Protein AF-A0A528WV04-F1 (afdb_monomer)

Foldseek 3Di:
DVVVVVLVVQLVVVVCLVDVPDPDPVVNVVSVVVSNVVVVCVVVVPD

Radius of gyration: 11.61 Å; Cα contacts (8 Å, |Δi|>4): 16; chains: 1; bounding box: 29×16×30 Å

Sequence (47 aa):
RWVVERTFGWMTRWRRLVRDYEQRIDVSQAMILVAMGGNLIRRNAHP

Mean predicted aligned error: 5.48 Å

Secondary structure (DSSP, 8-state):
-HHHHHHHHHHTT-HHHHTT--S-HHHHHHHHHHHHHHHHHHHHH--

Solvent-accessible surface area (backbone atoms only — not comparable to full-atom values): 2886 Å² total; per-residue (Å²): 126,61,70,62,56,50,54,52,61,61,41,57,73,41,62,68,75,72,45,81,78,65,93,46,66,71,57,55,52,52,49,52,52,50,48,53,51,55,51,51,49,55,49,70,78,53,119

pLDDT: mean 81.51, std 7.43, range [61.53, 91.38]

Structure (mmCIF, N/CA/C/O backbone):
data_AF-A0A528WV04-F1
#
_entry.id   AF-A0A528WV04-F1
#
loop_
_atom_site.group_PDB
_atom_site.id
_atom_site.type_symbol
_atom_site.label_atom_id
_atom_site.label_alt_id
_atom_site.label_comp_id
_atom_site.label_asym_id
_atom_site.label_entity_id
_atom_site.label_seq_id
_atom_site.pdbx_PDB_ins_code
_atom_site.Cartn_x
_atom_site.Cartn_y
_atom_site.Cartn_z
_atom_site.occupancy
_atom_site.B_iso_or_equiv
_atom_site.auth_seq_id
_atom_site.auth_comp_id
_atom_site.auth_asym_id
_atom_site.auth_atom_id
_atom_site.pdbx_PDB_model_num
ATOM 1 N N . ARG A 1 1 ? 16.431 -6.472 0.373 1.00 73.25 1 ARG A N 1
ATOM 2 C CA . ARG A 1 1 ? 16.069 -5.367 1.297 1.00 73.25 1 ARG A CA 1
ATOM 3 C C . ARG A 1 1 ? 15.495 -4.124 0.597 1.00 73.25 1 ARG A C 1
ATOM 5 O O . ARG A 1 1 ? 14.729 -3.427 1.229 1.00 73.25 1 ARG A O 1
ATOM 12 N N . TRP A 1 2 ? 15.749 -3.893 -0.700 1.00 87.12 2 TRP A N 1
ATOM 13 C CA . TRP A 1 2 ? 15.332 -2.651 -1.379 1.00 87.12 2 TRP A CA 1
ATOM 14 C C . TRP A 1 2 ? 13.944 -2.679 -2.049 1.00 87.12 2 TRP A C 1
ATOM 16 O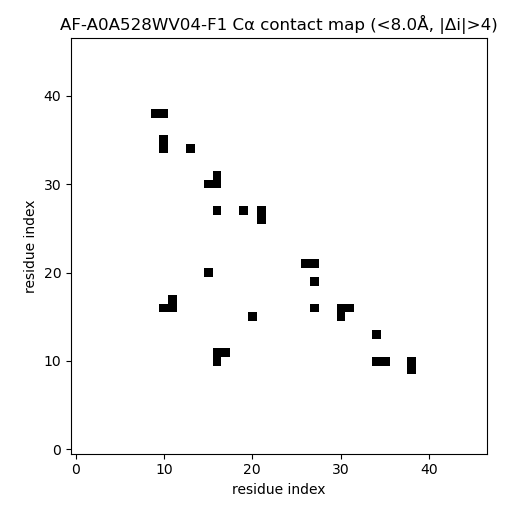 O . TRP A 1 2 ? 13.249 -1.672 -2.098 1.00 87.12 2 TRP A O 1
ATOM 26 N N . VAL A 1 3 ? 13.502 -3.839 -2.552 1.00 83.50 3 VAL A N 1
ATOM 27 C CA . VAL A 1 3 ? 12.211 -3.966 -3.267 1.00 83.50 3 VAL A CA 1
ATOM 28 C C . VAL A 1 3 ? 11.021 -3.648 -2.360 1.00 83.50 3 VAL A C 1
ATOM 30 O O . VAL A 1 3 ? 10.072 -2.992 -2.786 1.00 83.50 3 VAL A O 1
ATOM 33 N N . VAL A 1 4 ? 11.095 -4.076 -1.099 1.00 85.12 4 VAL A N 1
ATOM 34 C CA . VAL A 1 4 ? 10.045 -3.853 -0.100 1.00 85.12 4 VAL A CA 1
ATOM 35 C C . VAL A 1 4 ? 9.954 -2.365 0.243 1.00 85.12 4 VAL A C 1
ATOM 37 O O . VAL A 1 4 ? 8.901 -1.767 0.050 1.00 85.12 4 VAL A O 1
ATOM 40 N N . GLU A 1 5 ? 11.069 -1.736 0.624 1.00 87.69 5 GLU A N 1
ATOM 41 C CA . GLU A 1 5 ? 11.150 -0.290 0.900 1.00 87.69 5 GLU A CA 1
ATOM 42 C C . GLU A 1 5 ? 10.673 0.549 -0.291 1.00 87.69 5 GLU A C 1
ATOM 44 O O . GLU A 1 5 ? 9.920 1.508 -0.126 1.00 87.69 5 GLU A O 1
ATOM 49 N N . ARG A 1 6 ? 11.037 0.144 -1.514 1.00 83.38 6 ARG A N 1
ATOM 50 C CA . ARG A 1 6 ? 10.573 0.798 -2.736 1.00 83.38 6 ARG A CA 1
ATOM 51 C C . ARG A 1 6 ? 9.066 0.645 -2.897 1.00 83.38 6 ARG A C 1
ATOM 53 O O . ARG A 1 6 ? 8.397 1.620 -3.183 1.00 83.38 6 ARG A O 1
ATOM 60 N N . THR A 1 7 ? 8.497 -0.528 -2.651 1.00 82.38 7 THR A N 1
ATOM 61 C CA . THR A 1 7 ? 7.040 -0.719 -2.743 1.00 82.38 7 THR A CA 1
ATOM 62 C C . THR A 1 7 ? 6.294 0.180 -1.750 1.00 82.38 7 THR A C 1
ATOM 64 O O . THR A 1 7 ? 5.341 0.855 -2.140 1.00 82.38 7 THR A O 1
ATOM 67 N N . PHE A 1 8 ? 6.785 0.290 -0.512 1.00 80.94 8 PHE A N 1
ATOM 68 C CA . PHE A 1 8 ? 6.235 1.205 0.494 1.00 80.94 8 PHE A CA 1
ATOM 69 C C . PHE A 1 8 ? 6.394 2.683 0.113 1.00 80.94 8 PHE A C 1
ATOM 71 O O . PHE A 1 8 ? 5.431 3.441 0.208 1.00 80.94 8 PHE A O 1
ATOM 78 N N . GLY A 1 9 ? 7.544 3.089 -0.431 1.00 86.56 9 GLY A N 1
ATOM 79 C CA . GLY A 1 9 ? 7.749 4.462 -0.905 1.00 86.56 9 GLY A CA 1
ATOM 80 C C . GLY A 1 9 ? 6.779 4.880 -2.020 1.00 86.56 9 GLY A C 1
ATOM 81 O O . GLY A 1 9 ? 6.423 6.051 -2.133 1.00 86.56 9 GLY A O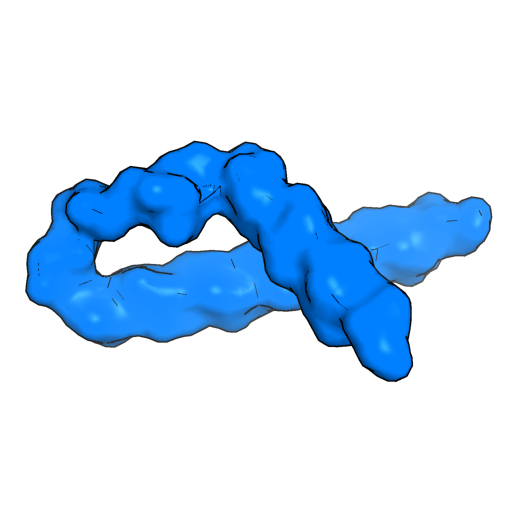 1
ATOM 82 N N . TRP A 1 10 ? 6.300 3.932 -2.832 1.00 83.81 10 TRP A N 1
ATOM 83 C CA . TRP A 1 10 ? 5.346 4.207 -3.914 1.00 83.81 10 TRP A CA 1
ATOM 84 C C . TRP A 1 10 ? 3.911 4.295 -3.386 1.00 83.81 10 TRP A C 1
ATOM 86 O O . TRP A 1 10 ? 3.094 5.032 -3.948 1.00 83.81 10 TRP A O 1
ATOM 96 N N . MET A 1 11 ? 3.628 3.607 -2.277 1.00 82.00 11 MET A N 1
ATOM 97 C CA . MET A 1 11 ? 2.364 3.704 -1.550 1.00 82.00 11 MET A CA 1
ATOM 98 C C . MET A 1 11 ? 2.205 5.049 -0.824 1.00 82.00 11 MET A C 1
ATOM 100 O O . MET A 1 11 ? 1.096 5.572 -0.790 1.00 82.00 11 MET A O 1
ATOM 104 N N . THR A 1 12 ? 3.291 5.700 -0.388 1.00 81.38 12 T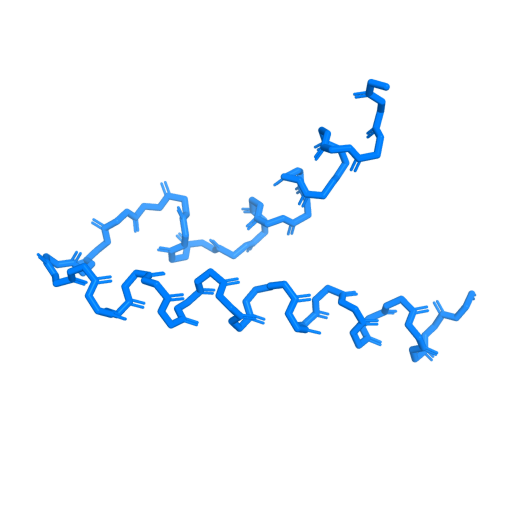HR A N 1
ATOM 105 C CA . THR A 1 12 ? 3.258 7.046 0.229 1.00 81.38 12 THR A CA 1
ATOM 106 C C . THR A 1 12 ? 2.655 8.138 -0.673 1.00 81.38 12 THR A C 1
ATOM 108 O O . THR A 1 12 ? 2.158 9.150 -0.180 1.00 81.38 12 THR A O 1
ATOM 111 N N . ARG A 1 13 ? 2.618 7.953 -2.004 1.00 78.25 13 ARG A N 1
ATOM 112 C CA . ARG A 1 13 ? 1.941 8.896 -2.922 1.00 78.25 13 ARG A CA 1
ATOM 113 C C . ARG A 1 13 ? 0.415 8.907 -2.736 1.00 78.25 13 ARG A C 1
ATOM 115 O O . ARG A 1 13 ? -0.245 9.889 -3.082 1.00 78.25 13 ARG A O 1
ATOM 122 N N . TRP A 1 14 ? -0.155 7.838 -2.187 1.00 80.38 14 TRP A N 1
ATOM 123 C CA . TRP A 1 14 ? -1.579 7.734 -1.899 1.00 80.38 14 TRP A CA 1
ATOM 124 C C . TRP A 1 14 ? -1.880 8.429 -0.569 1.00 80.38 14 TRP A C 1
ATOM 126 O O . TRP A 1 14 ? -1.804 7.826 0.496 1.00 80.38 14 TRP A O 1
ATOM 136 N N . ARG A 1 15 ? -2.247 9.718 -0.627 1.00 76.19 15 ARG A N 1
ATOM 137 C CA . ARG A 1 15 ? -2.493 10.560 0.566 1.00 76.19 15 ARG A CA 1
ATOM 138 C C . ARG A 1 15 ? -3.475 9.966 1.582 1.00 76.19 15 ARG A C 1
ATOM 140 O O . ARG A 1 15 ? -3.345 10.259 2.763 1.00 76.19 15 ARG A O 1
ATOM 147 N N . ARG A 1 16 ? -4.440 9.156 1.135 1.00 74.12 16 ARG A N 1
ATOM 148 C CA . ARG A 1 16 ? -5.400 8.489 2.027 1.00 74.12 16 ARG A CA 1
ATOM 149 C C . ARG A 1 16 ? -4.815 7.288 2.785 1.00 74.12 16 ARG A C 1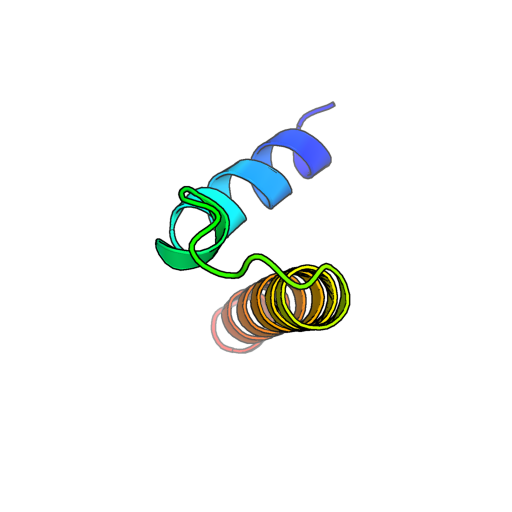
ATOM 151 O O . ARG A 1 16 ? -5.379 6.896 3.787 1.00 74.12 16 ARG A O 1
ATOM 158 N N . LEU A 1 17 ? -3.697 6.731 2.315 1.00 73.81 17 LEU A N 1
ATOM 159 C CA . LEU A 1 17 ? -2.960 5.664 2.998 1.00 73.81 17 LEU A CA 1
ATOM 160 C C . LEU A 1 17 ? -1.985 6.219 4.048 1.00 73.81 17 LEU A C 1
ATOM 162 O O . LEU A 1 17 ? -1.636 5.540 5.000 1.00 73.81 17 LEU A O 1
ATOM 166 N N . VAL A 1 18 ? -1.509 7.452 3.843 1.00 72.75 18 VAL A N 1
ATOM 167 C CA . VAL A 1 18 ? -0.574 8.141 4.755 1.00 72.75 18 VAL A CA 1
ATOM 168 C C . VAL A 1 18 ? -1.287 8.696 5.984 1.00 72.75 18 VAL A C 1
ATOM 170 O O . VAL A 1 18 ? -0.678 8.870 7.036 1.00 72.75 18 VAL A O 1
ATOM 173 N N . ARG A 1 19 ? -2.571 9.023 5.846 1.00 70.44 19 ARG A N 1
ATOM 174 C CA . ARG A 1 19 ? -3.385 9.554 6.930 1.00 70.44 19 ARG A CA 1
ATOM 175 C C . ARG A 1 19 ? -4.653 8.721 6.979 1.00 70.44 19 ARG A C 1
ATOM 177 O O . ARG A 1 19 ? -5.487 8.867 6.091 1.00 70.44 19 ARG A O 1
ATOM 184 N N . ASP A 1 20 ? -4.750 7.840 7.971 1.00 68.19 20 ASP A N 1
ATOM 185 C CA . ASP A 1 20 ? -5.934 7.018 8.216 1.00 68.19 20 ASP A CA 1
ATOM 186 C C . ASP A 1 20 ? -7.119 7.931 8.543 1.00 68.19 20 ASP A C 1
ATOM 188 O O . ASP A 1 20 ? -7.307 8.389 9.669 1.00 68.19 20 ASP A O 1
ATOM 192 N N . TYR A 1 21 ? -7.883 8.269 7.509 1.00 66.06 21 TYR A N 1
ATOM 193 C CA . TYR A 1 21 ? -9.130 9.015 7.649 1.00 66.06 21 TYR A CA 1
ATOM 194 C C . TYR A 1 21 ? -10.315 8.086 7.902 1.00 66.06 21 TYR A C 1
ATOM 196 O O . TYR A 1 21 ? -11.327 8.513 8.455 1.00 66.06 21 TYR A O 1
ATOM 204 N N . GLU A 1 22 ? -10.210 6.825 7.489 1.00 68.00 22 GLU A N 1
ATOM 205 C CA . GLU A 1 22 ? -11.248 5.829 7.693 1.00 68.00 22 GLU A CA 1
ATOM 206 C C . GLU A 1 22 ? -11.065 5.135 9.043 1.00 68.00 22 GLU A C 1
ATOM 208 O O . GLU A 1 22 ? -10.078 4.454 9.286 1.00 68.00 22 GLU A O 1
ATOM 213 N N . GLN A 1 23 ? -12.063 5.259 9.923 1.00 70.25 23 GLN A N 1
ATOM 214 C CA . GLN A 1 23 ? -12.107 4.500 11.181 1.00 70.25 23 GLN A CA 1
ATOM 215 C C . GLN A 1 23 ? -12.356 2.995 10.969 1.00 70.25 23 GLN A C 1
ATOM 217 O O . GLN A 1 23 ? -12.276 2.219 11.919 1.00 70.25 23 GLN A O 1
ATOM 222 N N . ARG A 1 24 ? -12.712 2.575 9.747 1.00 78.94 24 ARG A N 1
ATOM 223 C CA . ARG A 1 24 ? -13.061 1.189 9.419 1.00 78.94 24 ARG A CA 1
ATOM 224 C C . ARG A 1 24 ? -11.899 0.488 8.730 1.00 78.94 24 ARG A C 1
ATOM 226 O O . ARG A 1 24 ? -11.504 0.866 7.629 1.00 78.94 24 ARG A O 1
ATOM 233 N N . ILE A 1 25 ? -11.449 -0.597 9.354 1.00 80.50 25 ILE A N 1
ATOM 234 C CA . ILE A 1 25 ? -10.351 -1.453 8.884 1.00 80.50 25 ILE A CA 1
ATOM 235 C C . ILE A 1 25 ? -10.638 -2.018 7.484 1.00 80.50 25 ILE A C 1
ATOM 237 O O . ILE A 1 25 ? -9.725 -2.100 6.665 1.00 80.50 25 ILE A O 1
ATOM 241 N N . ASP A 1 26 ? -11.903 -2.325 7.177 1.00 84.69 26 ASP A N 1
ATOM 242 C CA . ASP A 1 26 ? -12.319 -2.853 5.869 1.00 84.69 26 ASP A CA 1
ATOM 243 C C . ASP A 1 26 ? -11.933 -1.913 4.718 1.00 84.69 26 ASP A C 1
ATOM 245 O O . ASP A 1 26 ? -11.487 -2.343 3.652 1.00 84.69 26 ASP A O 1
ATOM 249 N N . VAL A 1 27 ? -12.073 -0.604 4.948 1.00 82.75 27 VAL A N 1
ATOM 250 C CA . VAL A 1 27 ? -11.810 0.410 3.928 1.00 82.75 27 VAL A CA 1
ATOM 251 C C . VAL A 1 27 ? -10.311 0.659 3.795 1.00 82.75 27 VAL A C 1
ATOM 253 O O . VAL A 1 27 ? -9.801 0.713 2.675 1.00 82.75 27 VAL A O 1
ATOM 256 N N . SER A 1 28 ? -9.581 0.675 4.915 1.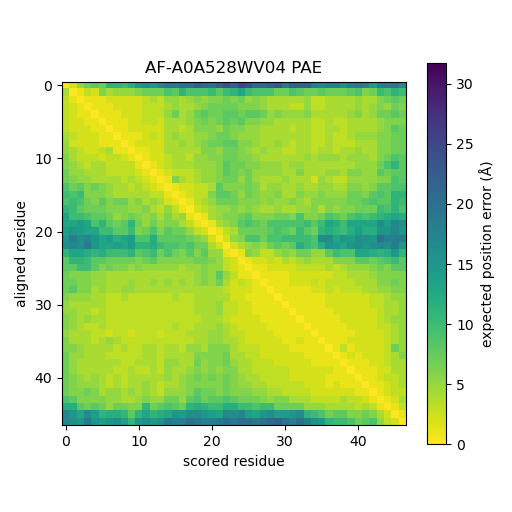00 81.31 28 SER A N 1
ATOM 257 C CA . SER A 1 28 ? -8.115 0.716 4.906 1.00 81.31 28 SER A CA 1
ATOM 258 C C . SER A 1 28 ? -7.525 -0.485 4.156 1.00 81.31 28 SER A C 1
ATOM 260 O O . SER A 1 28 ? -6.641 -0.311 3.317 1.00 81.31 28 SER A O 1
ATOM 262 N N . GLN A 1 29 ? -8.054 -1.698 4.364 1.00 86.19 29 GLN A N 1
ATOM 263 C CA . GLN A 1 29 ? -7.631 -2.888 3.617 1.00 86.19 29 GLN A CA 1
ATOM 264 C C . GLN A 1 29 ? -7.913 -2.761 2.117 1.00 86.19 29 GLN A C 1
ATOM 266 O O . GLN A 1 29 ? -7.024 -3.032 1.303 1.00 86.19 29 GLN A O 1
ATOM 271 N N . ALA A 1 30 ? -9.112 -2.312 1.737 1.00 88.94 30 ALA A N 1
ATOM 272 C CA . ALA A 1 30 ? -9.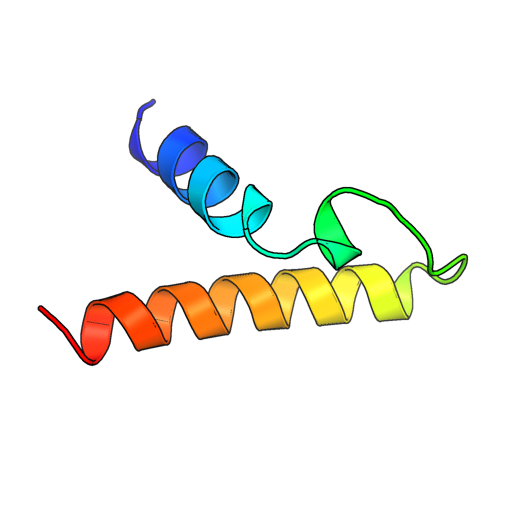451 -2.087 0.335 1.00 88.94 30 ALA A CA 1
ATOM 273 C C . ALA A 1 30 ? -8.506 -1.063 -0.318 1.00 88.94 30 ALA A C 1
ATOM 275 O O . ALA A 1 30 ? -8.037 -1.268 -1.438 1.00 88.94 30 ALA A O 1
ATOM 276 N N . MET A 1 31 ? -8.152 0.008 0.393 1.00 87.12 31 MET A N 1
ATOM 277 C CA . MET A 1 31 ? -7.251 1.037 -0.121 1.00 87.12 31 MET A CA 1
ATOM 278 C C . MET A 1 31 ? -5.796 0.588 -0.240 1.00 87.12 31 MET A C 1
ATOM 280 O O . MET A 1 31 ? -5.138 0.984 -1.205 1.00 87.12 31 MET A O 1
ATOM 284 N N . ILE A 1 32 ? -5.311 -0.298 0.635 1.00 87.06 32 ILE A N 1
ATOM 285 C CA . ILE A 1 32 ? -4.005 -0.953 0.457 1.00 87.06 32 ILE A CA 1
ATOM 286 C C . ILE A 1 32 ? -4.002 -1.786 -0.837 1.00 87.06 32 ILE A C 1
ATOM 288 O O . ILE A 1 32 ? -3.082 -1.664 -1.649 1.00 87.06 32 ILE A O 1
ATOM 292 N N . LEU A 1 33 ? -5.045 -2.590 -1.074 1.00 89.62 33 LEU A N 1
ATOM 293 C CA . LEU A 1 33 ? -5.164 -3.415 -2.284 1.00 89.62 33 LEU A CA 1
ATOM 294 C C . LEU A 1 33 ? -5.214 -2.560 -3.560 1.00 89.62 33 LEU A C 1
ATOM 296 O O . LEU A 1 33 ? -4.499 -2.843 -4.524 1.00 89.62 33 LEU A O 1
ATOM 300 N N . VAL A 1 34 ? -5.991 -1.473 -3.548 1.00 89.94 34 VAL A N 1
ATOM 301 C CA . VAL A 1 34 ? -6.065 -0.515 -4.663 1.00 89.94 34 VAL A CA 1
ATOM 302 C C . VAL A 1 34 ? -4.711 0.155 -4.912 1.00 89.94 34 VAL A C 1
ATOM 304 O O . VAL A 1 34 ? -4.285 0.261 -6.064 1.00 89.94 34 VAL A O 1
ATOM 307 N N . ALA A 1 35 ? -3.998 0.565 -3.859 1.00 88.81 35 ALA A N 1
ATOM 308 C CA . ALA A 1 35 ? -2.682 1.186 -3.988 1.00 88.81 35 ALA A CA 1
ATOM 309 C C . ALA A 1 35 ? -1.646 0.228 -4.604 1.00 88.81 35 ALA A C 1
ATOM 311 O O . ALA A 1 35 ? -0.868 0.638 -5.473 1.00 88.81 35 ALA A O 1
ATOM 312 N N . MET A 1 36 ? -1.661 -1.052 -4.212 1.00 89.38 36 MET A N 1
ATOM 313 C CA . MET A 1 36 ? -0.808 -2.086 -4.807 1.00 89.38 36 MET A CA 1
ATOM 314 C C . MET A 1 36 ? -1.162 -2.348 -6.277 1.00 89.38 36 MET A C 1
ATOM 316 O O . MET A 1 36 ? -0.265 -2.372 -7.123 1.00 89.38 36 MET A O 1
ATOM 320 N N . GLY A 1 37 ? -2.454 -2.469 -6.604 1.00 91.38 37 GLY A N 1
ATOM 321 C CA . GLY A 1 37 ? -2.927 -2.651 -7.980 1.00 91.38 37 GLY A CA 1
ATOM 322 C C . GLY A 1 37 ? -2.547 -1.481 -8.892 1.00 91.38 37 GLY A C 1
ATOM 323 O O . GLY A 1 37 ? -1.988 -1.685 -9.969 1.00 91.38 37 GLY A O 1
ATOM 324 N N . GLY A 1 38 ? -2.743 -0.243 -8.431 1.00 88.31 38 GLY A N 1
ATOM 325 C CA . GLY A 1 38 ? -2.342 0.957 -9.168 1.00 88.31 38 GLY A CA 1
ATOM 326 C C . GLY A 1 38 ? -0.828 1.060 -9.380 1.00 88.31 38 GLY A C 1
ATOM 327 O O . GLY A 1 38 ? -0.380 1.540 -10.423 1.00 88.31 38 GLY A O 1
ATOM 328 N N . ASN A 1 39 ? -0.022 0.573 -8.431 1.00 87.50 39 ASN A N 1
ATOM 329 C CA . ASN A 1 39 ? 1.428 0.493 -8.598 1.00 87.50 39 ASN A CA 1
ATOM 330 C C . ASN A 1 39 ? 1.815 -0.517 -9.691 1.00 87.50 39 ASN A C 1
ATOM 332 O O . ASN A 1 39 ? 2.635 -0.205 -10.552 1.00 87.50 39 ASN A O 1
ATOM 336 N N . LEU A 1 40 ? 1.195 -1.701 -9.697 1.00 87.75 40 LEU A N 1
ATOM 337 C CA . LEU A 1 40 ? 1.445 -2.724 -10.713 1.00 87.75 40 LEU A CA 1
ATOM 338 C C . LEU A 1 40 ? 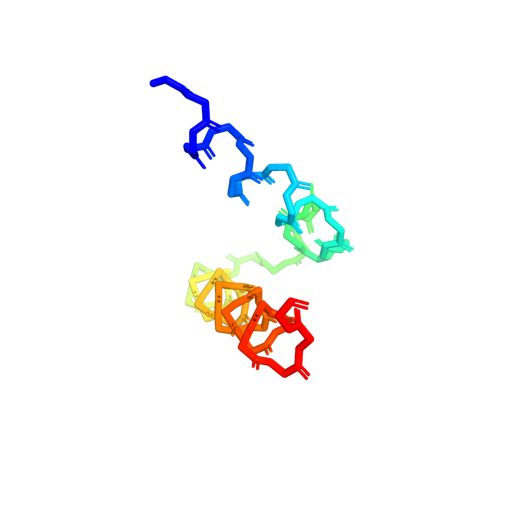1.055 -2.239 -12.116 1.00 87.75 40 LEU A C 1
ATOM 340 O O . LEU A 1 40 ? 1.849 -2.357 -13.046 1.00 87.75 40 LEU A O 1
ATOM 344 N N . ILE A 1 41 ? -0.123 -1.622 -12.251 1.00 90.50 41 ILE A N 1
ATOM 345 C CA . ILE A 1 41 ? -0.599 -1.050 -13.518 1.00 90.50 41 ILE A CA 1
ATOM 346 C C . ILE A 1 41 ? 0.385 -0.004 -14.036 1.00 90.50 41 ILE A C 1
ATOM 348 O O . ILE A 1 41 ? 0.762 -0.051 -15.201 1.00 90.50 41 ILE A O 1
ATOM 352 N N . ARG A 1 42 ? 0.862 0.905 -13.176 1.00 85.44 42 ARG A N 1
ATOM 353 C CA . ARG A 1 42 ? 1.818 1.944 -13.585 1.00 85.44 42 ARG A CA 1
ATOM 354 C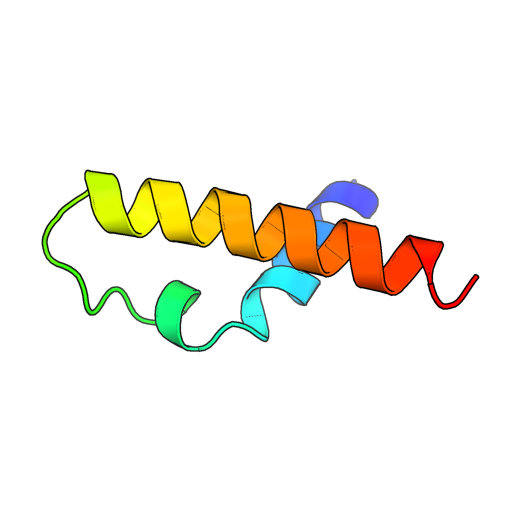 C . ARG A 1 42 ? 3.134 1.364 -14.105 1.00 85.44 42 ARG A C 1
ATOM 356 O O . ARG A 1 42 ? 3.726 1.947 -15.002 1.00 85.44 42 ARG A O 1
ATOM 363 N N . ARG A 1 43 ? 3.579 0.240 -13.545 1.00 84.50 43 ARG A N 1
ATOM 364 C CA . ARG A 1 43 ? 4.812 -0.445 -13.960 1.00 84.50 43 ARG A CA 1
ATOM 365 C C . ARG A 1 43 ? 4.641 -1.264 -15.236 1.00 84.50 43 ARG A C 1
ATOM 367 O O . ARG A 1 43 ? 5.585 -1.370 -15.999 1.00 84.50 43 ARG A O 1
ATOM 374 N N . ASN A 1 44 ? 3.460 -1.837 -15.458 1.00 87.44 44 ASN A N 1
ATOM 375 C CA . ASN A 1 44 ? 3.175 -2.604 -16.672 1.00 87.44 44 ASN A CA 1
ATOM 376 C C . ASN A 1 44 ? 2.818 -1.704 -17.865 1.00 87.44 44 ASN A C 1
ATOM 378 O O . ASN A 1 44 ? 3.151 -2.035 -18.995 1.00 87.44 44 ASN A O 1
ATOM 382 N N . ALA A 1 45 ? 2.135 -0.579 -17.628 1.00 85.81 45 ALA A N 1
ATOM 383 C CA . ALA A 1 45 ? 1.721 0.35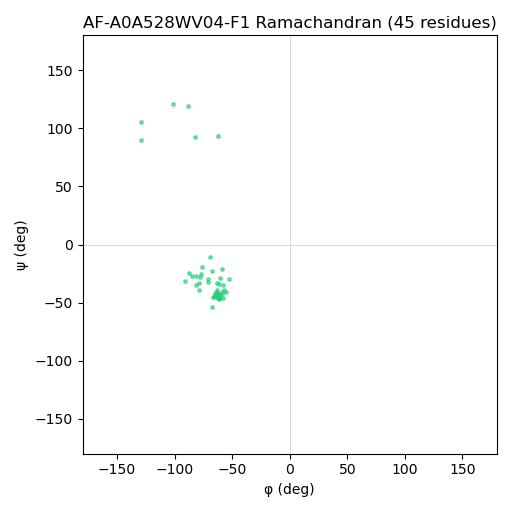2 -18.679 1.00 85.81 45 ALA A CA 1
ATOM 384 C C . ALA A 1 45 ? 2.871 1.236 -19.194 1.00 85.81 45 ALA A C 1
ATOM 386 O O . ALA A 1 45 ? 2.828 1.692 -20.332 1.00 85.81 45 ALA A O 1
ATOM 387 N N . HIS A 1 46 ? 3.891 1.471 -18.367 1.00 69.88 46 HIS A N 1
ATOM 388 C CA . HIS A 1 46 ? 5.124 2.156 -18.747 1.00 69.88 46 HIS A CA 1
ATOM 389 C C . HIS A 1 46 ? 6.325 1.305 -18.301 1.00 69.88 46 HIS A C 1
ATOM 391 O O . HIS A 1 46 ? 6.747 1.452 -17.148 1.00 69.88 46 HIS A O 1
ATOM 397 N N . PRO A 1 47 ? 6.816 0.390 -19.162 1.00 61.53 47 PRO A N 1
ATOM 398 C CA . PRO A 1 47 ? 8.027 -0.387 -18.898 1.00 61.53 47 PRO A CA 1
ATOM 399 C C . PRO A 1 47 ? 9.292 0.482 -18.864 1.00 61.53 47 PRO A C 1
ATOM 401 O O . PRO A 1 47 ? 9.341 1.504 -19.588 1.00 61.53 47 PRO A O 1
#